Protein AF-A0A821RJ76-F1 (afdb_monomer_lite)

Secondary structure (DSSP, 8-state):
----------------SS--GGG-EE---SSPPPPPPGGGPPTTS---SEEEE--EETTTEEPPPEEEE-------TT-HHHHH----

Structure (mmCIF, N/CA/C/O backbone):
data_AF-A0A821RJ76-F1
#
_entry.id   AF-A0A821RJ76-F1
#
loop_
_atom_site.group_PDB
_atom_site.id
_atom_site.type_symbol
_atom_site.label_atom_id
_atom_site.label_alt_id
_atom_site.label_comp_id
_atom_site.label_asym_id
_atom_site.label_entity_id
_atom_site.label_seq_id
_atom_site.pdbx_PDB_ins_code
_atom_site.Cartn_x
_atom_site.Cartn_y
_atom_site.Cartn_z
_atom_site.occupancy
_atom_site.B_iso_or_equiv
_atom_site.auth_seq_id
_atom_site.auth_comp_id
_atom_site.auth_asym_id
_atom_site.auth_atom_id
_atom_site.pdbx_PDB_model_num
ATOM 1 N N . MET A 1 1 ? 53.518 13.173 -2.085 1.00 43.47 1 MET A N 1
ATOM 2 C CA . MET A 1 1 ? 52.470 13.907 -2.825 1.00 43.47 1 MET A CA 1
ATOM 3 C C . MET A 1 1 ? 52.095 13.088 -4.043 1.00 43.47 1 MET A C 1
ATOM 5 O O . MET A 1 1 ? 52.927 12.960 -4.922 1.00 43.47 1 MET A O 1
ATOM 9 N N . ASN A 1 2 ? 50.911 12.479 -4.054 1.00 30.20 2 ASN A N 1
ATOM 10 C CA . ASN A 1 2 ? 50.103 12.304 -5.262 1.00 30.20 2 ASN A CA 1
ATOM 11 C C . ASN A 1 2 ? 48.727 11.793 -4.842 1.00 30.20 2 ASN A C 1
ATOM 13 O O . ASN A 1 2 ? 48.596 10.842 -4.077 1.00 30.20 2 ASN A O 1
ATOM 17 N N . LYS A 1 3 ? 47.718 12.557 -5.253 1.00 42.94 3 LYS A N 1
ATOM 18 C CA . LYS A 1 3 ? 46.339 12.490 -4.785 1.00 42.94 3 LYS A CA 1
ATOM 19 C C . LYS A 1 3 ? 45.726 11.144 -5.171 1.00 42.94 3 LYS A C 1
ATOM 21 O O . LYS A 1 3 ? 45.609 10.839 -6.354 1.00 42.94 3 LYS A O 1
ATOM 26 N N . ILE A 1 4 ? 45.300 10.377 -4.169 1.00 46.66 4 ILE A N 1
ATOM 27 C CA . ILE A 1 4 ? 44.373 9.258 -4.343 1.00 46.66 4 ILE A CA 1
ATOM 28 C C . ILE A 1 4 ? 43.065 9.857 -4.867 1.00 46.66 4 ILE A C 1
ATOM 3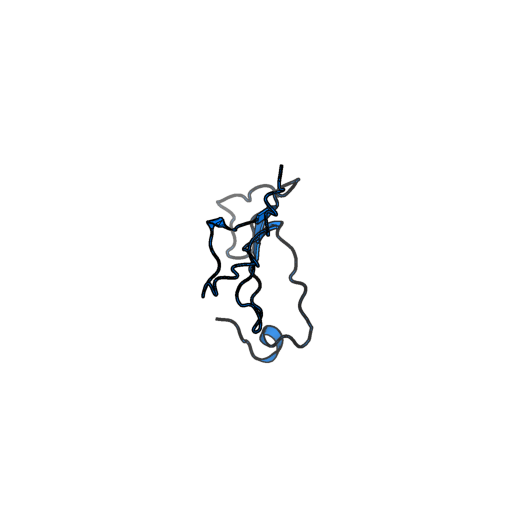0 O O . ILE A 1 4 ? 42.307 10.490 -4.134 1.00 46.66 4 ILE A O 1
ATOM 34 N N . CYS A 1 5 ? 42.841 9.718 -6.171 1.00 41.09 5 CYS A N 1
ATOM 35 C CA . CYS A 1 5 ? 41.547 9.955 -6.784 1.00 41.09 5 CYS A CA 1
ATOM 36 C C . CYS A 1 5 ? 40.635 8.806 -6.340 1.00 41.09 5 CYS A C 1
ATOM 38 O O . CYS A 1 5 ? 40.693 7.709 -6.895 1.00 41.09 5 CYS A O 1
ATOM 40 N N . LEU A 1 6 ? 39.830 9.039 -5.300 1.00 44.16 6 LEU A N 1
ATOM 41 C CA . LEU A 1 6 ? 38.675 8.203 -4.985 1.00 44.16 6 LEU A CA 1
ATOM 42 C C . LEU A 1 6 ? 37.669 8.360 -6.130 1.00 44.16 6 LEU A C 1
ATOM 44 O O . LEU A 1 6 ? 36.724 9.143 -6.057 1.00 44.16 6 LEU A O 1
ATOM 48 N N . LEU A 1 7 ? 37.882 7.612 -7.212 1.00 45.59 7 LEU A N 1
ATOM 49 C CA . LEU A 1 7 ? 36.811 7.259 -8.126 1.00 45.59 7 LEU A CA 1
ATOM 50 C C . LEU A 1 7 ? 35.841 6.404 -7.315 1.00 45.59 7 LEU A C 1
ATOM 52 O O . LEU A 1 7 ? 36.043 5.202 -7.148 1.00 45.59 7 LEU A O 1
ATOM 56 N N . VAL A 1 8 ? 34.816 7.051 -6.755 1.00 52.19 8 VAL A N 1
ATOM 57 C CA . VAL A 1 8 ? 33.636 6.383 -6.212 1.00 52.19 8 VAL A CA 1
ATOM 58 C C . VAL A 1 8 ? 33.133 5.469 -7.320 1.00 52.19 8 VAL A C 1
ATOM 60 O O . VAL A 1 8 ? 32.647 5.926 -8.357 1.00 52.19 8 VAL A O 1
ATOM 63 N N . SER A 1 9 ? 33.386 4.176 -7.122 1.00 45.12 9 SER A N 1
ATOM 64 C CA . SER A 1 9 ? 33.093 3.120 -8.072 1.00 45.12 9 SER A CA 1
ATOM 65 C C . SER A 1 9 ? 31.661 3.268 -8.565 1.00 45.12 9 SER A C 1
ATOM 67 O O . SER A 1 9 ? 30.722 3.454 -7.784 1.00 45.12 9 SER A O 1
ATOM 69 N N . ARG A 1 10 ? 31.529 3.248 -9.891 1.00 49.97 10 ARG A N 1
ATOM 70 C CA . ARG A 1 10 ? 30.272 3.321 -10.626 1.00 49.97 10 ARG A CA 1
ATOM 71 C C . ARG A 1 10 ? 29.249 2.400 -9.961 1.00 49.97 10 ARG A C 1
ATOM 73 O O . ARG A 1 10 ? 29.505 1.215 -9.801 1.00 49.97 10 ARG A O 1
ATOM 80 N N . ARG A 1 11 ? 28.107 2.987 -9.586 1.00 45.06 11 ARG A N 1
ATOM 81 C CA . ARG A 1 11 ? 26.837 2.349 -9.200 1.00 45.06 11 ARG A CA 1
ATOM 82 C C . ARG A 1 11 ? 26.790 0.848 -9.521 1.00 45.06 11 ARG A C 1
ATOM 84 O O . ARG A 1 11 ? 26.420 0.464 -10.628 1.00 45.06 11 ARG A O 1
ATOM 91 N N . ASN A 1 12 ? 27.076 0.017 -8.522 1.00 45.66 12 ASN A N 1
ATOM 92 C CA . ASN A 1 12 ? 26.618 -1.366 -8.507 1.00 45.66 12 ASN A CA 1
ATOM 93 C C . ASN A 1 12 ? 25.102 -1.346 -8.272 1.00 45.66 12 ASN A C 1
ATOM 95 O O . ASN A 1 12 ? 24.632 -1.568 -7.158 1.00 45.66 12 ASN A O 1
ATOM 99 N N . TYR A 1 13 ? 24.324 -1.062 -9.319 1.00 54.56 13 TYR A N 1
ATOM 100 C CA . TYR A 1 13 ? 22.958 -1.568 -9.387 1.00 54.56 13 TYR A CA 1
ATOM 101 C C . TYR A 1 13 ? 23.078 -3.071 -9.619 1.00 54.56 13 TYR A C 1
ATOM 103 O O . TYR A 1 13 ? 22.979 -3.557 -10.742 1.00 54.56 13 TYR A O 1
ATOM 111 N N . ALA A 1 14 ? 23.370 -3.805 -8.545 1.00 52.69 14 ALA A N 1
ATOM 112 C CA . ALA A 1 14 ? 23.080 -5.220 -8.528 1.00 52.69 14 ALA A CA 1
ATOM 113 C C . ALA A 1 14 ? 21.595 -5.349 -8.880 1.00 52.69 14 ALA A C 1
ATOM 115 O O . ALA A 1 14 ? 20.741 -4.735 -8.238 1.00 52.69 14 ALA A O 1
ATOM 116 N N . THR A 1 15 ? 21.330 -6.100 -9.939 1.00 56.84 15 THR A N 1
ATOM 117 C CA . THR A 1 15 ? 20.027 -6.550 -10.422 1.00 56.84 15 THR A CA 1
ATOM 118 C C . THR A 1 15 ? 19.360 -7.415 -9.353 1.00 56.84 15 THR A C 1
ATOM 120 O O . THR A 1 15 ? 19.240 -8.630 -9.498 1.00 56.84 15 THR A O 1
ATOM 123 N N . ALA A 1 16 ? 19.011 -6.828 -8.211 1.00 61.25 16 ALA A N 1
ATOM 124 C CA . ALA A 1 16 ? 18.233 -7.518 -7.206 1.00 61.25 16 ALA A CA 1
ATOM 125 C C . ALA A 1 16 ? 16.866 -7.816 -7.831 1.00 61.25 16 ALA A C 1
ATOM 127 O O . ALA A 1 16 ? 16.164 -6.908 -8.271 1.00 61.25 16 ALA A O 1
ATOM 128 N N . SER A 1 17 ? 16.506 -9.097 -7.893 1.00 82.00 17 SER A N 1
ATOM 129 C CA . SER A 1 17 ? 15.216 -9.555 -8.422 1.00 82.00 17 SER A CA 1
ATOM 130 C C . SER A 1 17 ? 14.023 -9.024 -7.621 1.00 82.00 17 SER A C 1
ATOM 132 O O . SER A 1 17 ? 12.894 -9.048 -8.103 1.00 82.00 17 SER A O 1
ATOM 134 N N . THR A 1 18 ? 14.271 -8.542 -6.401 1.00 92.56 18 THR A N 1
ATOM 135 C CA . THR A 1 18 ? 13.264 -8.058 -5.461 1.00 92.56 18 THR A CA 1
ATOM 136 C C . THR A 1 18 ? 13.784 -6.887 -4.624 1.00 92.56 18 THR A C 1
ATOM 138 O O . THR A 1 18 ? 14.996 -6.715 -4.451 1.00 92.56 18 THR A O 1
ATOM 141 N N . PHE A 1 19 ? 12.862 -6.090 -4.087 1.00 95.00 19 PHE A N 1
ATOM 142 C CA . PHE A 1 19 ? 13.154 -5.057 -3.096 1.00 95.00 19 PHE A CA 1
ATOM 143 C C . PHE A 1 19 ? 13.618 -5.676 -1.767 1.00 95.00 19 PHE A C 1
ATOM 145 O O . PHE A 1 19 ? 13.331 -6.833 -1.459 1.00 95.00 19 PHE A O 1
ATOM 152 N N . ARG A 1 20 ? 14.321 -4.896 -0.938 1.00 95.25 20 ARG A N 1
ATOM 153 C CA . ARG A 1 20 ? 14.793 -5.343 0.381 1.00 95.25 20 ARG A CA 1
ATOM 154 C C . ARG A 1 20 ? 14.196 -4.493 1.488 1.00 95.25 20 ARG A C 1
ATOM 156 O O . ARG A 1 20 ? 14.201 -3.269 1.407 1.00 95.25 20 ARG A O 1
ATOM 163 N N . ALA A 1 21 ? 13.772 -5.143 2.570 1.00 96.31 21 ALA A N 1
ATOM 164 C CA . ALA A 1 21 ? 13.267 -4.455 3.758 1.00 96.31 21 ALA A CA 1
ATOM 165 C C . ALA A 1 21 ? 14.308 -3.499 4.375 1.00 96.31 21 ALA A C 1
ATOM 167 O O . ALA A 1 21 ? 13.945 -2.425 4.846 1.00 96.31 21 ALA A O 1
ATOM 168 N N . ALA A 1 22 ? 15.600 -3.843 4.308 1.00 96.88 22 ALA A N 1
ATOM 169 C CA . ALA A 1 22 ? 16.692 -2.991 4.788 1.00 96.88 22 ALA A CA 1
ATOM 170 C C . ALA A 1 22 ? 16.787 -1.635 4.060 1.00 96.88 22 ALA A C 1
ATOM 172 O O . ALA A 1 22 ? 17.327 -0.684 4.616 1.00 96.88 22 ALA A O 1
ATOM 173 N N . ASP A 1 23 ? 16.236 -1.530 2.846 1.00 96.31 23 ASP A N 1
ATOM 174 C CA . ASP A 1 23 ? 16.244 -0.304 2.043 1.00 96.31 23 ASP A CA 1
ATOM 175 C C . ASP A 1 23 ? 14.995 0.573 2.265 1.00 96.31 23 ASP A C 1
ATOM 177 O O . ASP A 1 23 ? 14.806 1.564 1.553 1.00 96.31 23 ASP A O 1
ATOM 181 N N . THR A 1 24 ? 14.132 0.213 3.224 1.00 98.00 24 THR A N 1
ATOM 182 C CA . THR A 1 24 ? 12.849 0.891 3.462 1.00 98.00 24 THR A CA 1
ATOM 183 C C . THR A 1 24 ? 13.042 2.327 3.936 1.00 98.00 24 THR A C 1
ATOM 185 O O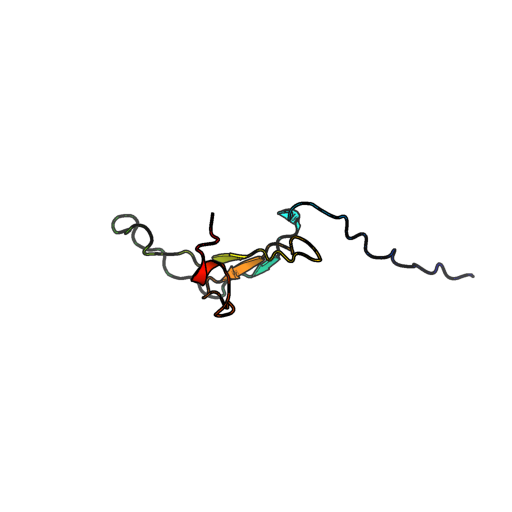 . THR A 1 24 ? 13.748 2.601 4.906 1.00 98.00 24 THR A O 1
ATOM 188 N N . ILE A 1 25 ? 12.335 3.252 3.292 1.00 98.44 25 ILE A N 1
ATOM 189 C CA . ILE A 1 25 ? 12.249 4.656 3.692 1.00 98.44 25 ILE A CA 1
ATOM 190 C C . ILE A 1 25 ? 10.960 4.849 4.495 1.00 98.44 25 ILE A C 1
ATOM 192 O O . ILE A 1 25 ? 9.873 4.562 4.000 1.00 98.44 25 ILE A O 1
ATOM 196 N N . ILE A 1 26 ? 11.069 5.359 5.723 1.00 98.12 26 ILE A N 1
ATOM 197 C CA . ILE A 1 26 ? 9.921 5.563 6.618 1.00 98.12 26 ILE A CA 1
ATOM 198 C C . ILE A 1 26 ? 9.586 7.053 6.700 1.00 98.12 26 ILE A C 1
ATOM 200 O O . ILE A 1 26 ? 10.398 7.856 7.158 1.00 98.12 26 ILE A O 1
ATOM 204 N N . LYS A 1 27 ? 8.361 7.410 6.311 1.00 97.81 27 LYS A N 1
ATOM 205 C CA . LYS A 1 27 ? 7.760 8.737 6.468 1.00 97.81 27 LYS A CA 1
ATOM 206 C C . LYS A 1 27 ? 6.617 8.638 7.477 1.00 97.81 27 LYS A C 1
ATOM 208 O O . LYS A 1 27 ? 5.550 8.108 7.173 1.00 97.81 27 LYS A O 1
ATOM 213 N N . LYS A 1 28 ? 6.855 9.111 8.700 1.00 96.62 28 LYS A N 1
ATOM 214 C CA . LYS A 1 28 ? 5.847 9.087 9.769 1.00 96.62 28 LYS A CA 1
ATOM 215 C C . LYS A 1 28 ? 4.768 10.143 9.519 1.00 96.62 28 LYS A C 1
ATOM 217 O O . LYS A 1 28 ? 5.032 11.154 8.879 1.00 96.62 28 LYS A O 1
ATOM 222 N N . THR A 1 29 ? 3.563 9.886 10.029 1.00 95.50 29 THR A N 1
ATOM 223 C CA . THR A 1 29 ? 2.501 10.899 10.056 1.00 95.50 29 THR A CA 1
ATOM 224 C C . THR A 1 29 ? 2.779 11.853 11.211 1.00 95.50 29 THR A C 1
ATOM 226 O O . THR A 1 29 ? 3.312 11.430 12.239 1.00 95.50 29 THR A O 1
ATOM 229 N N . GLU A 1 30 ? 2.418 13.121 11.054 1.00 92.56 30 GLU A N 1
ATOM 230 C CA . GLU A 1 30 ? 2.495 14.113 12.130 1.00 92.56 30 GLU A CA 1
ATOM 231 C C . GLU A 1 30 ? 1.325 13.966 13.112 1.00 92.56 30 GLU A C 1
ATOM 233 O O . GLU A 1 30 ? 1.475 14.218 14.307 1.00 92.56 30 GLU A O 1
ATOM 238 N N . ARG A 1 31 ? 0.165 13.505 12.623 1.00 91.94 31 ARG A N 1
ATOM 239 C CA . ARG A 1 31 ? -1.043 13.285 13.422 1.00 91.94 31 ARG A CA 1
ATOM 240 C C . ARG A 1 31 ? -1.771 12.033 12.942 1.00 91.94 31 ARG A C 1
ATOM 242 O O . ARG A 1 31 ? -2.169 11.955 11.784 1.00 91.94 31 ARG A O 1
ATOM 249 N N . GLY A 1 32 ? -1.917 11.060 13.837 1.00 89.56 32 GLY A N 1
ATOM 250 C CA . GLY A 1 32 ? -2.673 9.833 13.579 1.00 89.56 32 GLY A CA 1
ATOM 251 C C . GLY A 1 32 ? -4.161 9.982 13.887 1.00 89.56 32 GLY A C 1
ATOM 252 O O . GLY A 1 32 ? -4.563 10.849 14.673 1.00 89.56 32 GLY A O 1
ATOM 253 N N . ASN A 1 33 ? -4.975 9.121 13.284 1.00 90.31 33 ASN A N 1
ATOM 254 C CA . ASN A 1 33 ? -6.391 9.004 13.601 1.00 90.31 33 ASN A CA 1
ATOM 255 C C . ASN A 1 33 ? -6.585 8.270 14.942 1.00 90.31 33 ASN A C 1
ATOM 257 O O . ASN A 1 33 ? -5.809 7.370 15.282 1.00 90.31 33 ASN A O 1
ATOM 261 N N . PRO A 1 34 ? -7.623 8.613 15.729 1.00 94.44 34 PRO A N 1
ATOM 262 C CA . PRO A 1 34 ? -7.980 7.834 16.906 1.00 94.44 34 PRO A CA 1
ATOM 263 C C . PRO A 1 34 ? -8.249 6.377 16.527 1.00 94.44 34 PRO A C 1
ATOM 265 O O . PRO A 1 34 ? -8.908 6.094 15.527 1.00 94.44 34 PRO A O 1
ATOM 268 N N . LYS A 1 35 ? -7.763 5.445 17.3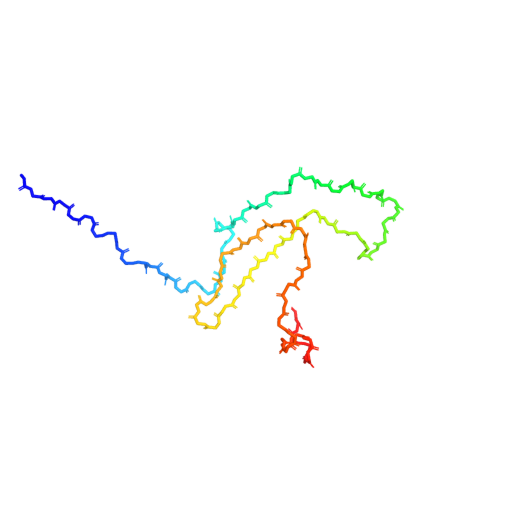49 1.00 95.75 35 LYS A N 1
ATOM 269 C CA . LYS A 1 35 ? -8.042 4.021 17.147 1.00 95.75 35 LYS A CA 1
ATOM 270 C C . LYS A 1 35 ? -9.545 3.771 17.349 1.00 95.75 35 LYS A C 1
ATOM 272 O O . LYS A 1 35 ? -10.072 4.206 18.376 1.00 95.75 35 LYS A O 1
ATOM 277 N N . PRO A 1 36 ? -10.230 3.095 16.412 1.00 95.19 36 PRO A N 1
ATOM 278 C CA . PRO A 1 36 ? -11.643 2.762 16.567 1.00 95.19 36 PRO A CA 1
ATOM 279 C C . PRO A 1 36 ? -11.870 1.788 17.733 1.00 95.19 36 PRO A C 1
ATOM 281 O O . PRO A 1 36 ? -10.955 1.080 18.155 1.00 95.19 36 PRO A O 1
ATOM 284 N N . ASP A 1 37 ? -13.105 1.747 18.240 1.00 96.25 37 ASP A N 1
ATOM 285 C CA . ASP A 1 37 ? -13.532 0.800 19.278 1.00 96.25 37 ASP A CA 1
ATOM 286 C C . ASP A 1 37 ? -13.438 -0.646 18.750 1.00 96.25 37 ASP A C 1
ATOM 288 O O . ASP A 1 37 ? -14.134 -0.975 17.781 1.00 96.25 37 ASP A O 1
ATOM 292 N N . PRO A 1 38 ? -12.633 -1.526 19.379 1.00 95.94 38 PRO A N 1
ATOM 293 C CA . PRO A 1 38 ? -12.477 -2.915 18.952 1.00 95.94 38 PRO A CA 1
ATOM 294 C C . PRO A 1 38 ? -13.789 -3.707 18.879 1.00 95.94 38 PRO A C 1
ATOM 296 O O . PRO A 1 38 ? -13.893 -4.629 18.074 1.00 95.94 38 PRO A O 1
ATOM 299 N N . ASN A 1 39 ? -14.802 -3.347 19.676 1.00 97.19 39 ASN A N 1
ATOM 300 C CA . ASN A 1 39 ? -16.088 -4.053 19.713 1.00 97.19 39 ASN A CA 1
ATOM 301 C C . ASN A 1 39 ? -17.059 -3.625 18.601 1.00 97.19 39 ASN A C 1
ATOM 303 O O . ASN A 1 39 ? -18.114 -4.234 18.442 1.00 97.19 39 ASN A O 1
ATOM 307 N N . LYS A 1 40 ? -16.738 -2.563 17.850 1.00 96.12 40 LYS A N 1
ATOM 308 C CA . LYS A 1 40 ? -17.604 -1.976 16.811 1.00 96.12 40 LYS A CA 1
ATOM 309 C C . LYS A 1 40 ? -16.962 -2.000 15.423 1.00 96.12 40 LYS A C 1
ATOM 311 O O . LYS A 1 40 ? -17.379 -1.257 14.536 1.00 96.12 40 LYS A O 1
ATOM 316 N N . LEU A 1 41 ? -15.926 -2.815 15.236 1.00 96.44 41 LEU A N 1
ATOM 317 C CA . LEU A 1 41 ? -15.198 -2.887 13.975 1.00 96.44 41 LEU A CA 1
ATOM 318 C C . LEU A 1 41 ? -16.054 -3.517 12.875 1.00 96.44 41 LEU A C 1
ATOM 320 O O . LEU A 1 41 ? -16.567 -4.624 13.021 1.00 96.44 41 LEU A O 1
ATOM 324 N N . VAL A 1 42 ? -16.137 -2.820 11.743 1.00 97.19 42 VAL A N 1
ATOM 325 C CA . VAL A 1 42 ? -16.677 -3.351 10.488 1.00 97.19 42 VAL A CA 1
ATOM 326 C C . VAL A 1 42 ? -15.505 -3.677 9.569 1.00 97.19 42 VAL A C 1
ATOM 328 O O . VAL A 1 42 ? -14.605 -2.853 9.377 1.00 97.19 42 VAL A O 1
ATOM 331 N N . PHE A 1 43 ? -15.502 -4.887 9.010 1.00 97.00 43 PHE A N 1
ATOM 332 C CA . PHE A 1 43 ? -14.429 -5.354 8.137 1.00 97.00 43 PHE A CA 1
ATOM 333 C C . PHE A 1 43 ? -14.237 -4.415 6.933 1.00 97.00 43 PHE A C 1
ATOM 335 O O . PHE A 1 43 ? -15.198 -4.082 6.243 1.00 97.00 43 PHE A O 1
ATOM 342 N N . GLY A 1 44 ? -12.994 -3.981 6.697 1.00 95.06 44 GLY A N 1
ATOM 343 C CA . GLY A 1 44 ? -12.619 -3.131 5.558 1.00 95.06 44 GLY A CA 1
ATOM 344 C C . GLY A 1 44 ? -13.041 -1.657 5.644 1.00 95.06 44 GLY A C 1
ATOM 345 O O . GLY A 1 44 ? -12.793 -0.914 4.701 1.00 95.06 44 GLY A O 1
ATOM 346 N N . ALA A 1 45 ? -13.656 -1.213 6.746 1.00 95.69 45 ALA A N 1
ATOM 347 C CA . ALA A 1 45 ? -14.165 0.157 6.876 1.00 95.69 45 ALA A CA 1
ATOM 348 C C . ALA A 1 45 ? -13.176 1.143 7.528 1.00 95.69 45 ALA A C 1
ATOM 350 O O . ALA A 1 45 ? -13.351 2.354 7.425 1.00 95.69 45 ALA A O 1
ATOM 351 N N . SER A 1 46 ? -12.163 0.650 8.245 1.00 95.19 46 SER A N 1
ATOM 352 C CA . SER A 1 46 ? -11.174 1.476 8.952 1.00 95.19 46 SER A CA 1
ATOM 353 C C . SER A 1 46 ? -9.756 1.063 8.579 1.00 95.19 46 SER A C 1
ATOM 355 O O . SER A 1 46 ? -9.444 -0.126 8.537 1.00 95.19 46 SER A O 1
ATOM 357 N N . PHE A 1 47 ? -8.895 2.053 8.355 1.00 96.12 47 PHE A N 1
ATOM 358 C CA . PHE A 1 47 ? -7.501 1.873 7.954 1.00 96.12 47 PHE A CA 1
ATOM 359 C C . PHE A 1 47 ? -6.559 2.523 8.972 1.00 96.12 47 PHE A C 1
ATOM 361 O O . PHE A 1 47 ? -6.958 3.419 9.718 1.00 96.12 47 PHE A O 1
ATOM 368 N N . SER A 1 48 ? -5.311 2.058 9.017 1.00 96.44 48 SER A N 1
ATOM 369 C CA . SER A 1 48 ? -4.259 2.661 9.839 1.00 96.44 48 SER A CA 1
ATOM 370 C C . SER A 1 48 ? -3.688 3.926 9.190 1.00 96.44 48 SER A C 1
ATOM 372 O O . SER A 1 48 ? -3.981 4.259 8.044 1.00 96.44 48 SER A O 1
ATOM 374 N N . ASP A 1 49 ? -2.831 4.628 9.929 1.00 97.69 49 ASP A N 1
ATOM 375 C CA . ASP A 1 49 ? -2.253 5.902 9.494 1.00 97.69 49 ASP A CA 1
ATOM 376 C C . ASP A 1 49 ? -1.260 5.783 8.326 1.00 97.69 49 ASP A C 1
ATOM 378 O O . ASP A 1 49 ? -0.927 6.790 7.700 1.00 97.69 49 ASP A O 1
ATOM 382 N N . HIS A 1 50 ? -0.756 4.578 8.040 1.00 98.19 50 HIS A N 1
ATOM 383 C CA . HIS A 1 50 ? 0.332 4.346 7.088 1.00 98.19 50 HIS A CA 1
ATOM 384 C C . HIS A 1 50 ? 0.007 3.247 6.089 1.00 98.19 50 HIS A C 1
ATOM 386 O O . HIS A 1 50 ? -0.692 2.285 6.394 1.00 98.19 50 HIS A O 1
ATOM 392 N N . MET A 1 51 ? 0.627 3.354 4.919 1.00 98.06 51 MET A N 1
ATOM 393 C CA . MET A 1 51 ? 0.629 2.346 3.867 1.00 98.06 51 MET A CA 1
ATOM 394 C C . MET A 1 51 ? 2.055 2.059 3.383 1.00 98.06 51 MET A C 1
ATOM 396 O O . MET A 1 51 ? 2.955 2.889 3.534 1.00 98.06 51 MET A O 1
ATOM 400 N N . LEU A 1 52 ? 2.255 0.883 2.785 1.00 98.38 52 LEU A N 1
ATOM 401 C CA . LEU A 1 52 ? 3.494 0.498 2.111 1.00 98.38 52 LEU A CA 1
ATOM 402 C C . LEU A 1 52 ? 3.327 0.664 0.597 1.00 98.38 52 LEU A C 1
ATOM 404 O O . LEU A 1 52 ? 2.417 0.086 0.010 1.00 98.38 52 LEU A O 1
ATOM 408 N N . THR A 1 53 ? 4.248 1.387 -0.037 1.00 97.62 53 THR A N 1
ATOM 409 C CA . THR A 1 53 ? 4.297 1.570 -1.491 1.00 97.62 53 THR A CA 1
ATOM 410 C C . THR A 1 53 ? 5.648 1.112 -2.027 1.00 97.62 53 THR A C 1
ATOM 412 O O . THR A 1 53 ? 6.696 1.518 -1.521 1.00 97.62 53 THR A O 1
ATOM 415 N N . ILE A 1 54 ? 5.638 0.309 -3.093 1.00 97.06 54 ILE A N 1
ATOM 416 C CA . ILE A 1 54 ? 6.849 -0.123 -3.800 1.00 97.06 54 ILE A CA 1
ATOM 417 C C . ILE A 1 54 ? 6.573 -0.060 -5.298 1.00 97.06 54 ILE A C 1
ATOM 419 O O . ILE A 1 54 ? 5.664 -0.716 -5.800 1.00 97.06 54 ILE A O 1
ATOM 423 N N . LYS A 1 55 ? 7.337 0.758 -6.025 1.00 95.00 55 LYS A N 1
ATOM 424 C CA . LYS A 1 55 ? 7.173 0.896 -7.475 1.00 95.00 55 LYS A CA 1
ATOM 425 C C . LYS A 1 55 ? 8.007 -0.148 -8.199 1.00 95.00 55 LYS A C 1
ATOM 427 O O . LYS A 1 55 ? 9.140 -0.413 -7.811 1.00 95.00 55 LYS A O 1
ATOM 432 N N . HIS A 1 56 ? 7.466 -0.677 -9.288 1.00 93.69 56 HIS A N 1
ATOM 433 C CA . HIS A 1 56 ? 8.203 -1.514 -10.224 1.00 93.69 56 HIS A CA 1
ATOM 434 C C . HIS A 1 56 ? 8.219 -0.853 -11.602 1.00 93.69 56 HIS A C 1
ATOM 436 O O . HIS A 1 56 ? 7.192 -0.370 -12.083 1.00 93.69 56 HIS A O 1
ATOM 442 N N . LYS A 1 57 ? 9.385 -0.836 -12.248 1.00 89.62 57 LYS A N 1
ATOM 443 C CA . LYS A 1 57 ? 9.558 -0.374 -13.628 1.00 89.62 57 LYS A CA 1
ATOM 444 C C . LYS A 1 57 ? 10.204 -1.475 -14.446 1.00 89.62 57 LYS A C 1
ATOM 446 O O . LYS A 1 57 ? 11.244 -1.989 -14.057 1.00 89.62 57 LYS A O 1
ATOM 451 N N . ASN A 1 58 ? 9.669 -1.748 -15.633 1.00 87.75 58 ASN A N 1
ATOM 452 C CA . ASN A 1 58 ? 10.221 -2.773 -16.529 1.00 87.75 58 ASN A CA 1
ATOM 453 C C . ASN A 1 58 ? 11.712 -2.562 -16.853 1.00 87.75 58 ASN A C 1
ATOM 455 O O . ASN A 1 58 ? 12.423 -3.523 -17.107 1.00 87.75 58 ASN A O 1
ATOM 459 N N . THR A 1 59 ? 12.189 -1.315 -16.836 1.00 88.81 59 THR A N 1
ATOM 460 C CA . THR A 1 59 ? 13.576 -0.963 -17.166 1.00 88.81 59 THR A CA 1
ATOM 461 C C . THR A 1 59 ? 14.565 -1.142 -16.014 1.00 88.81 59 THR A C 1
ATOM 463 O O . THR A 1 59 ? 15.742 -1.363 -16.275 1.00 88.81 59 THR A O 1
ATOM 466 N N . TYR A 1 60 ? 14.125 -0.999 -14.757 1.00 83.75 60 TYR A N 1
ATOM 467 C CA . TYR A 1 60 ? 15.021 -0.929 -13.588 1.00 83.75 60 TYR A CA 1
ATOM 468 C C . TYR A 1 60 ? 14.611 -1.846 -12.426 1.00 83.75 60 TYR A C 1
ATOM 470 O O . TYR A 1 60 ? 15.298 -1.877 -11.410 1.00 83.75 60 TYR A O 1
ATOM 478 N N . GLY A 1 61 ? 13.517 -2.594 -12.565 1.00 91.06 61 GLY A N 1
ATOM 479 C CA . GLY A 1 61 ? 12.998 -3.481 -11.533 1.00 91.06 61 GLY A CA 1
ATOM 480 C C . GLY A 1 61 ? 12.305 -2.733 -10.396 1.00 91.06 61 GLY A C 1
ATOM 481 O O . GLY A 1 61 ? 11.638 -1.713 -10.604 1.00 91.06 61 GLY A O 1
ATOM 482 N N . TRP A 1 62 ? 12.443 -3.279 -9.190 1.00 94.88 62 TRP A N 1
ATOM 483 C CA . TRP A 1 62 ? 11.850 -2.742 -7.970 1.00 94.88 62 TRP A CA 1
ATOM 484 C C . TRP A 1 62 ? 12.601 -1.514 -7.450 1.00 94.88 62 TRP A C 1
ATOM 486 O O . TRP A 1 62 ? 13.825 -1.507 -7.333 1.00 94.88 62 TRP A O 1
ATOM 496 N N . GLU A 1 63 ? 11.852 -0.479 -7.083 1.00 94.50 63 GLU A N 1
ATOM 497 C CA . GLU A 1 63 ? 12.358 0.671 -6.338 1.00 94.50 63 GLU A CA 1
ATOM 498 C C . GLU A 1 63 ? 12.407 0.379 -4.825 1.00 94.50 63 GLU A C 1
ATOM 500 O O . GLU A 1 63 ? 11.937 -0.655 -4.344 1.00 94.50 63 GLU A O 1
ATOM 505 N N . LYS A 1 64 ? 12.992 1.302 -4.051 1.00 96.06 64 LYS A N 1
ATOM 506 C CA . LYS A 1 64 ? 13.063 1.173 -2.589 1.00 96.06 64 LYS A CA 1
ATOM 507 C C . LYS A 1 64 ? 11.656 1.166 -1.971 1.00 96.06 64 LYS A C 1
ATOM 509 O O . LYS A 1 64 ? 10.836 1.991 -2.384 1.00 96.06 64 LYS A O 1
ATOM 514 N N . PRO A 1 65 ? 11.380 0.316 -0.966 1.00 98.06 65 PRO A N 1
ATOM 515 C CA . PRO A 1 65 ? 10.104 0.341 -0.263 1.00 98.06 65 PRO A CA 1
ATOM 516 C C . PRO A 1 65 ? 9.905 1.649 0.501 1.00 98.06 65 PRO A C 1
ATOM 518 O O . PRO A 1 65 ? 10.850 2.190 1.078 1.00 98.06 65 PRO A O 1
ATOM 521 N N . ILE A 1 66 ? 8.671 2.147 0.537 1.00 98.38 66 ILE A N 1
ATOM 522 C CA . ILE A 1 66 ? 8.320 3.372 1.257 1.00 98.38 66 ILE A CA 1
ATOM 523 C C . ILE A 1 66 ? 7.131 3.089 2.171 1.00 98.38 66 ILE A C 1
ATOM 525 O O . ILE A 1 66 ? 6.060 2.739 1.686 1.00 98.38 66 ILE A O 1
ATOM 529 N N . ILE A 1 67 ? 7.306 3.289 3.476 1.00 98.56 67 ILE A N 1
ATOM 530 C CA . ILE A 1 67 ? 6.196 3.385 4.431 1.00 98.56 67 ILE A CA 1
ATOM 531 C C . ILE A 1 67 ? 5.849 4.867 4.555 1.00 98.56 67 ILE A C 1
ATOM 533 O O . ILE A 1 67 ? 6.707 5.664 4.933 1.00 98.56 67 ILE A O 1
ATOM 537 N N . GLU A 1 68 ? 4.627 5.256 4.210 1.00 97.62 68 GLU A N 1
ATOM 538 C CA . GLU A 1 68 ? 4.191 6.657 4.184 1.00 97.62 68 GLU A CA 1
ATOM 539 C C . GLU A 1 68 ? 2.738 6.824 4.647 1.00 97.62 68 GLU A C 1
ATOM 541 O O . GLU A 1 68 ? 2.036 5.818 4.753 1.00 97.62 68 GLU A O 1
ATOM 546 N N . PRO A 1 69 ? 2.280 8.052 4.974 1.00 97.81 69 PRO A N 1
ATOM 547 C CA . PRO A 1 69 ? 0.896 8.270 5.377 1.00 97.81 69 PRO A CA 1
ATOM 548 C C . PRO A 1 69 ? -0.089 7.744 4.331 1.00 97.81 69 PRO A C 1
ATOM 550 O O . PRO A 1 69 ? 0.149 7.899 3.128 1.00 97.81 69 PRO A O 1
ATOM 553 N N . LEU A 1 70 ? -1.176 7.125 4.796 1.00 97.19 70 LEU A N 1
ATOM 554 C CA . LEU A 1 70 ? -2.243 6.629 3.932 1.00 97.19 70 LEU A CA 1
ATOM 555 C C . LEU A 1 70 ? -2.794 7.775 3.072 1.00 97.19 70 LEU A C 1
ATOM 557 O O . LEU A 1 70 ? -3.101 8.854 3.579 1.00 97.19 70 LEU A O 1
ATOM 561 N N . LYS A 1 71 ? -2.896 7.538 1.765 1.00 95.75 71 LYS A N 1
ATOM 562 C CA . LYS A 1 71 ? -3.356 8.517 0.776 1.00 95.75 71 LYS A CA 1
ATOM 563 C C . LYS A 1 71 ? -3.946 7.815 -0.440 1.00 95.75 71 LYS A C 1
ATOM 565 O O . LYS A 1 71 ? -3.653 6.644 -0.686 1.00 95.75 71 LYS A O 1
ATOM 570 N N . ASP A 1 72 ? -4.687 8.571 -1.240 1.00 97.81 72 ASP A N 1
ATOM 571 C CA . ASP A 1 72 ? -5.197 8.093 -2.520 1.00 97.81 72 ASP A CA 1
ATOM 572 C C . ASP A 1 72 ? -4.063 7.750 -3.495 1.00 97.81 72 ASP A C 1
ATOM 574 O O . ASP A 1 72 ? -3.002 8.390 -3.539 1.00 97.81 72 ASP A O 1
ATOM 578 N N . LEU A 1 73 ? -4.305 6.734 -4.323 1.00 96.44 73 LEU A N 1
ATOM 579 C CA . LEU A 1 73 ? -3.384 6.339 -5.379 1.00 96.44 73 LEU A CA 1
ATOM 580 C C . LEU A 1 73 ? -3.543 7.263 -6.592 1.00 96.44 73 LEU A C 1
ATOM 582 O O . LEU A 1 73 ? -4.576 7.277 -7.255 1.00 96.44 73 LEU A O 1
ATOM 586 N N . SER A 1 74 ? -2.480 7.989 -6.937 1.00 96.75 74 SER A N 1
ATOM 587 C CA . SER A 1 74 ? -2.411 8.721 -8.205 1.00 96.75 74 SER A CA 1
ATOM 588 C C . SER A 1 74 ? -1.992 7.768 -9.327 1.00 96.75 74 SER A C 1
ATOM 590 O O . SER A 1 74 ? -0.826 7.375 -9.423 1.00 96.75 74 SER A O 1
ATOM 592 N N . ILE A 1 75 ? -2.955 7.373 -10.158 1.00 96.31 75 ILE A N 1
ATOM 593 C CA . ILE A 1 75 ? -2.775 6.418 -11.256 1.00 96.31 75 ILE A CA 1
ATOM 594 C C . ILE A 1 75 ? -3.223 7.021 -12.586 1.00 96.31 75 ILE A C 1
ATOM 596 O O . ILE A 1 75 ? -4.131 7.847 -12.646 1.00 96.31 75 ILE A O 1
ATOM 600 N N . HIS A 1 76 ? -2.573 6.607 -13.674 1.00 97.19 76 HIS A N 1
ATOM 601 C CA . HIS A 1 76 ? -2.982 7.013 -15.015 1.00 97.19 76 HIS A CA 1
ATOM 602 C C . HIS A 1 76 ? -4.365 6.411 -15.341 1.00 97.19 76 HIS A C 1
ATOM 604 O O . HIS A 1 76 ? -4.547 5.216 -15.104 1.00 97.19 76 HIS A O 1
ATOM 610 N N . PRO A 1 77 ? -5.313 7.152 -15.947 1.00 97.88 77 PRO A N 1
ATOM 611 C CA . PRO A 1 77 ? -6.657 6.631 -16.237 1.00 97.88 77 PRO A CA 1
ATOM 612 C C . PRO A 1 77 ? -6.671 5.381 -17.128 1.00 97.88 77 PRO A C 1
ATOM 614 O O . PRO A 1 77 ? -7.558 4.544 -17.019 1.00 97.88 77 PRO A O 1
ATOM 617 N N . ALA A 1 78 ? -5.666 5.228 -17.995 1.00 97.62 78 ALA A N 1
ATOM 618 C CA . ALA A 1 78 ? -5.468 4.042 -18.839 1.00 97.62 78 ALA A CA 1
ATOM 619 C C . ALA A 1 78 ? -4.640 2.914 -18.177 1.00 97.62 78 ALA A C 1
ATOM 621 O O . ALA A 1 78 ? -4.121 2.039 -18.871 1.00 97.62 78 ALA A O 1
ATOM 622 N N . ALA A 1 79 ? -4.425 2.944 -16.857 1.00 97.00 79 ALA A N 1
ATOM 623 C CA . ALA A 1 79 ? -3.690 1.891 -16.161 1.00 97.00 79 ALA 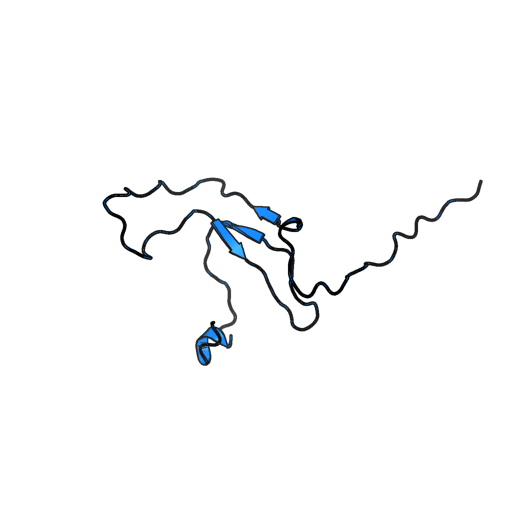A CA 1
ATOM 624 C C . ALA A 1 79 ? -4.433 0.550 -16.264 1.00 97.00 79 ALA A C 1
ATOM 626 O O . ALA A 1 79 ? -5.624 0.475 -15.979 1.00 97.00 79 ALA A O 1
ATOM 627 N N . LYS A 1 80 ? -3.719 -0.525 -16.625 1.00 97.00 80 LYS A N 1
ATOM 628 C CA . LYS A 1 80 ? -4.311 -1.851 -16.896 1.00 97.00 80 LYS A CA 1
ATOM 629 C C . LYS A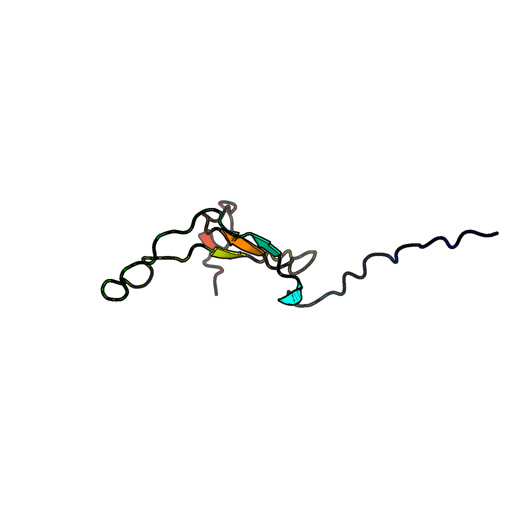 1 80 ? -5.172 -2.399 -15.756 1.00 97.00 80 LYS A C 1
ATOM 631 O O . LYS A 1 80 ? -6.172 -3.047 -16.038 1.00 97.00 80 LYS A O 1
ATOM 636 N N . VAL A 1 81 ? -4.817 -2.105 -14.502 1.00 96.88 81 VAL A N 1
ATOM 637 C CA . VAL A 1 81 ? -5.599 -2.499 -13.318 1.00 96.88 81 VAL A CA 1
ATOM 638 C C . VAL A 1 81 ? -7.062 -2.039 -13.409 1.00 96.88 81 VAL A C 1
ATOM 640 O O . VAL A 1 81 ? -7.952 -2.794 -13.050 1.00 96.88 81 VAL A O 1
ATOM 643 N N . LEU A 1 82 ? -7.323 -0.866 -14.003 1.00 97.44 82 LEU A N 1
ATOM 644 C CA . LEU A 1 82 ? -8.670 -0.296 -14.130 1.00 97.44 82 LEU A CA 1
ATOM 645 C C . LEU A 1 82 ? -9.469 -0.817 -15.336 1.00 97.44 82 LEU A C 1
ATOM 647 O O . LEU A 1 82 ? -10.680 -0.641 -15.375 1.00 97.44 82 LEU A O 1
ATOM 651 N N . HIS A 1 83 ? -8.808 -1.409 -16.337 1.00 97.81 83 HIS A N 1
ATOM 652 C CA . HIS A 1 83 ? -9.447 -1.815 -17.604 1.00 97.81 83 HIS A CA 1
ATOM 653 C C . HIS A 1 83 ? -9.554 -3.328 -17.760 1.00 97.81 83 HIS A C 1
ATOM 655 O O . HIS A 1 83 ? -10.497 -3.828 -18.362 1.00 97.81 83 HIS A O 1
ATOM 661 N N . TYR A 1 84 ? -8.575 -4.057 -17.230 1.00 97.44 84 TYR A N 1
ATOM 662 C CA . TYR A 1 84 ? -8.414 -5.491 -17.455 1.00 97.44 84 TYR A CA 1
ATOM 663 C C . TYR A 1 84 ? -8.162 -6.262 -16.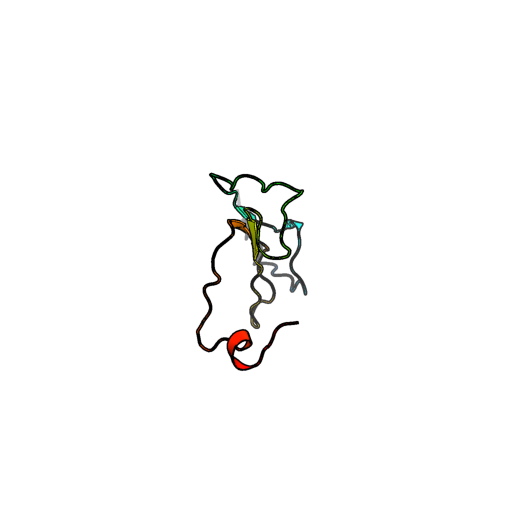157 1.00 97.44 84 TYR A C 1
ATOM 665 O O . TYR A 1 84 ? -7.602 -7.354 -16.218 1.00 97.44 84 TYR A O 1
ATOM 673 N N . ALA A 1 85 ? -8.502 -5.677 -14.998 1.00 96.19 85 ALA A N 1
ATOM 674 C CA . ALA A 1 85 ? -8.360 -6.293 -13.674 1.00 96.19 85 ALA A CA 1
ATOM 675 C C . ALA A 1 85 ? -6.994 -6.979 -13.473 1.00 96.19 85 ALA A C 1
ATOM 677 O O . ALA A 1 85 ? -6.900 -8.104 -12.994 1.00 96.19 85 ALA A O 1
ATOM 678 N N . THR A 1 86 ? -5.910 -6.324 -13.910 1.00 96.50 86 THR A N 1
ATOM 679 C CA . THR A 1 86 ? -4.542 -6.828 -13.705 1.00 96.50 86 THR A CA 1
ATOM 680 C C . THR A 1 86 ? -4.115 -6.579 -12.255 1.00 96.50 86 THR A C 1
ATOM 682 O O . THR A 1 86 ? -3.266 -5.732 -11.980 1.00 96.50 86 THR A O 1
ATOM 685 N N . GLU A 1 87 ? -4.757 -7.300 -11.346 1.00 90.50 87 GLU A N 1
ATOM 686 C CA . GLU A 1 87 ? -4.555 -7.336 -9.901 1.00 90.50 87 GLU A CA 1
ATOM 687 C C . GLU A 1 87 ? -4.553 -8.806 -9.459 1.00 90.50 87 GLU A C 1
ATOM 689 O O . GLU A 1 87 ? -5.320 -9.614 -9.983 1.00 90.50 87 GLU A O 1
ATOM 694 N N . ALA A 1 88 ? -3.625 -9.173 -8.578 1.00 51.06 88 ALA A N 1
ATOM 695 C CA . ALA A 1 88 ? -3.439 -10.532 -8.072 1.00 51.06 88 ALA A CA 1
ATOM 696 C C . ALA A 1 88 ? -2.823 -10.487 -6.673 1.00 51.06 88 ALA A C 1
ATOM 698 O O . ALA A 1 88 ? -2.029 -9.547 -6.423 1.00 51.06 88 ALA A O 1
#

Foldseek 3Di:
DDDDPPPVPPDPLPLDQDEDPVQEAEADDPDWDDDDDPVPDDPPPDDGQWDKDWDQDPVRGIDYIYIYGDDDDDDDPPPCCNPPVPDD

Radius of gyration: 20.23 Å; chains: 1; bounding box: 70×25×39 Å

pLDDT: mean 86.18, std 19.36, range [30.2, 98.56]

Sequence (88 aa):
MNKICLLVSRRNYATASTFRAADTIIKKTERGNPKPDPNKLVFGASFSDHMLTIKHKNTYGWEKPIIEPLKDLSIHPAAKVLHYATEA